Protein AF-A0A2V7VJ24-F1 (afdb_monomer)

Nearest PDB structures (foldseek):
  3ls1-assembly2_B  TM=3.628E-01  e=1.397E+00  Synechocystis sp. PCC 6803

Structure (mmCIF, N/CA/C/O backbone):
data_AF-A0A2V7VJ24-F1
#
_entry.id   AF-A0A2V7VJ24-F1
#
loop_
_atom_site.group_PDB
_atom_site.id
_atom_site.type_symbol
_atom_site.label_atom_id
_atom_site.label_alt_id
_atom_site.label_comp_id
_atom_site.label_asym_id
_atom_site.label_entity_id
_atom_site.label_seq_id
_atom_site.pdbx_PDB_ins_code
_atom_site.Cartn_x
_atom_site.Cartn_y
_atom_site.Cartn_z
_atom_site.occupancy
_atom_site.B_iso_or_equiv
_atom_site.auth_seq_id
_atom_site.auth_comp_id
_atom_site.auth_asym_id
_atom_site.auth_atom_id
_atom_site.pdbx_PDB_model_num
ATOM 1 N N . MET A 1 1 ? -25.699 34.528 53.388 1.00 46.00 1 MET A N 1
ATOM 2 C CA . MET A 1 1 ? -25.156 35.064 52.122 1.00 46.00 1 MET A CA 1
ATOM 3 C C . MET A 1 1 ? -24.154 34.050 51.602 1.00 46.00 1 MET A C 1
ATOM 5 O O . MET A 1 1 ? -22.980 34.143 51.921 1.00 46.00 1 MET A O 1
ATOM 9 N N . GLU A 1 2 ? -24.636 33.038 50.889 1.00 49.72 2 GLU A N 1
ATOM 10 C CA . GLU A 1 2 ? -23.802 32.007 50.267 1.00 49.72 2 GLU A CA 1
ATOM 11 C C . GLU A 1 2 ? -23.935 32.221 48.755 1.00 49.72 2 GLU A C 1
ATOM 13 O O . GLU A 1 2 ? -24.988 31.972 48.172 1.00 49.72 2 GLU A O 1
ATOM 18 N N . GLN A 1 3 ? -22.930 32.857 48.149 1.00 50.91 3 GLN A N 1
ATOM 19 C CA . GLN A 1 3 ? -22.863 33.057 46.702 1.00 50.91 3 GLN A CA 1
ATOM 20 C C . GLN A 1 3 ? -22.312 31.775 46.075 1.00 50.91 3 GLN A C 1
ATOM 22 O O . GLN A 1 3 ? -21.108 31.530 46.108 1.00 50.91 3 GLN A O 1
ATOM 27 N N . ALA A 1 4 ? -23.193 30.958 45.503 1.00 51.34 4 ALA A N 1
ATOM 28 C CA . ALA A 1 4 ? -22.799 29.881 44.608 1.00 51.34 4 ALA A CA 1
ATOM 29 C C . ALA A 1 4 ? -22.421 30.488 43.246 1.00 51.34 4 ALA A C 1
ATOM 31 O O . ALA A 1 4 ? -23.270 31.022 42.531 1.00 51.34 4 ALA A O 1
ATOM 32 N N . ALA A 1 5 ? -21.133 30.442 42.907 1.00 59.50 5 ALA A N 1
ATOM 33 C CA . ALA A 1 5 ? -20.644 30.793 41.580 1.00 59.50 5 ALA A CA 1
ATOM 34 C C . ALA A 1 5 ? -21.135 29.761 40.542 1.00 59.50 5 ALA A C 1
ATOM 36 O O . ALA A 1 5 ? -21.118 28.560 40.827 1.00 59.50 5 ALA A O 1
ATOM 37 N N . PRO A 1 6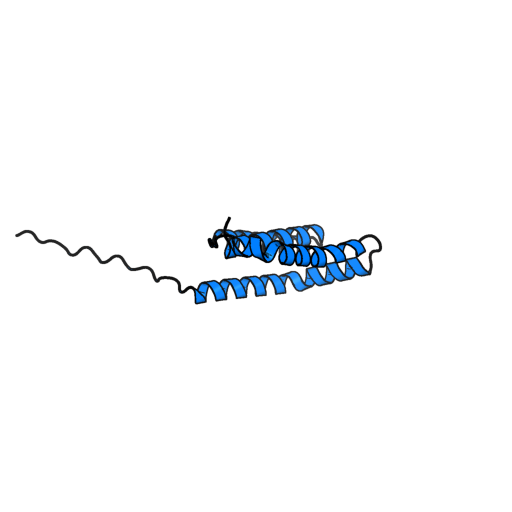 ? -21.551 30.183 39.334 1.00 55.84 6 PRO A N 1
ATOM 38 C CA . PRO A 1 6 ? -21.906 29.251 38.276 1.00 55.84 6 PRO A CA 1
ATOM 39 C C . PRO A 1 6 ? -20.645 28.529 37.789 1.00 55.84 6 PRO A C 1
ATOM 41 O O . PRO A 1 6 ? -19.689 29.152 37.328 1.00 55.84 6 PRO A O 1
ATOM 44 N N . VAL A 1 7 ? -20.656 27.199 37.904 1.00 60.75 7 VAL A N 1
ATOM 45 C CA . VAL A 1 7 ? -19.668 26.301 37.298 1.00 60.75 7 VAL A CA 1
ATOM 46 C C . VAL A 1 7 ? -19.634 26.599 35.803 1.00 60.75 7 VAL A C 1
ATOM 48 O O . VAL A 1 7 ? -20.630 26.408 35.105 1.00 60.75 7 VAL A O 1
ATOM 51 N N . ALA A 1 8 ? -18.496 27.118 35.340 1.00 54.44 8 ALA A N 1
ATOM 52 C CA . ALA A 1 8 ? -18.237 27.402 33.940 1.00 54.44 8 ALA A CA 1
ATOM 53 C C . ALA A 1 8 ? -18.598 26.170 33.105 1.00 54.44 8 ALA A C 1
ATOM 55 O O . ALA A 1 8 ? -18.049 25.084 33.301 1.00 54.44 8 ALA A O 1
ATOM 56 N N . ALA A 1 9 ? -19.575 26.351 32.217 1.00 54.44 9 ALA A N 1
ATOM 57 C CA . ALA A 1 9 ? -19.992 25.356 31.252 1.00 54.44 9 ALA A CA 1
ATOM 58 C C . ALA A 1 9 ? -18.755 24.897 30.479 1.00 54.44 9 ALA A C 1
ATOM 60 O O . ALA A 1 9 ? -18.132 25.687 29.771 1.00 54.44 9 ALA A O 1
ATOM 61 N N . GLY A 1 10 ? -18.383 23.630 30.672 1.00 50.88 10 GLY A N 1
ATOM 62 C CA . GLY A 1 10 ? -17.299 23.005 29.937 1.00 50.88 10 GLY A CA 1
ATOM 63 C C . GLY A 1 10 ? -17.542 23.199 28.449 1.00 50.88 10 GLY A C 1
ATOM 64 O O . GLY A 1 10 ? -18.585 22.802 27.928 1.00 50.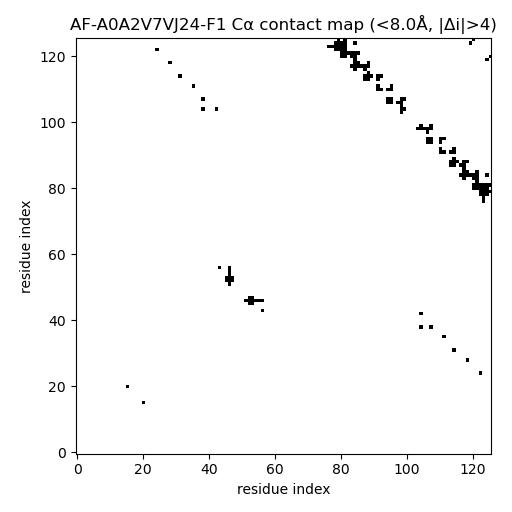88 10 GLY A O 1
ATOM 65 N N . GLU A 1 11 ? -16.590 23.856 27.798 1.00 51.59 11 GLU A N 1
ATOM 66 C CA . GLU A 1 11 ? -16.535 24.051 26.360 1.00 51.59 11 GLU A CA 1
ATOM 67 C C . GLU A 1 11 ? -16.743 22.694 25.683 1.00 51.59 11 GLU A C 1
ATOM 69 O O . GLU A 1 11 ? -15.877 21.815 25.710 1.00 51.59 11 GLU A O 1
ATOM 74 N N . ALA A 1 12 ? -17.946 22.481 25.147 1.00 49.28 12 ALA A N 1
ATOM 75 C CA . ALA A 1 12 ? -18.287 21.272 24.427 1.00 49.28 12 ALA A CA 1
ATOM 76 C C . ALA A 1 12 ? -17.430 21.240 23.159 1.00 49.28 12 ALA A C 1
ATOM 78 O O . ALA A 1 12 ? -17.746 21.882 22.157 1.00 49.28 12 ALA A O 1
ATOM 79 N N . ALA A 1 13 ? -16.303 20.528 23.232 1.00 56.62 13 ALA A N 1
ATOM 80 C CA . ALA A 1 13 ? -15.409 20.321 22.107 1.00 56.62 13 ALA A CA 1
ATOM 81 C C . ALA A 1 13 ? -16.228 19.835 20.896 1.00 56.62 13 ALA A C 1
ATOM 83 O O . ALA A 1 13 ? -17.053 18.927 21.046 1.00 56.62 13 ALA A O 1
ATOM 84 N N . PRO A 1 14 ? -16.037 20.416 19.697 1.00 52.69 14 PRO A N 1
ATOM 85 C CA . PRO A 1 14 ? -16.900 20.146 18.558 1.00 52.69 14 PRO A CA 1
ATOM 86 C C . PRO A 1 14 ? -16.854 18.657 18.213 1.00 52.69 14 PRO A C 1
ATOM 88 O O . PRO A 1 14 ? -15.807 18.111 17.847 1.00 52.69 14 PRO A O 1
ATOM 91 N N . ALA A 1 15 ? -18.006 17.995 18.329 1.00 58.06 15 ALA A N 1
ATOM 92 C CA . ALA A 1 15 ? -18.191 16.620 17.899 1.00 58.06 15 ALA A CA 1
ATOM 93 C C . ALA A 1 15 ? -17.824 16.528 16.410 1.00 58.06 15 ALA A C 1
ATOM 95 O O . ALA A 1 15 ? -18.499 17.091 15.548 1.00 58.06 15 ALA A O 1
ATOM 96 N N . ARG A 1 16 ? -16.702 15.872 16.090 1.00 57.06 16 ARG A N 1
ATOM 97 C CA . ARG A 1 16 ? -16.265 15.696 14.698 1.00 57.06 16 ARG A CA 1
ATOM 98 C C . ARG A 1 16 ? -17.356 14.935 13.945 1.00 57.06 16 ARG A C 1
ATOM 100 O O . ARG A 1 16 ? -17.677 13.808 14.317 1.00 57.06 16 ARG A O 1
ATOM 107 N N . SER A 1 17 ? -17.900 15.527 12.884 1.00 71.19 17 SER A N 1
ATOM 108 C CA . SER A 1 17 ? -18.925 14.865 12.078 1.00 71.19 17 SER A CA 1
ATOM 109 C C . SER A 1 17 ? -18.351 13.623 11.374 1.00 71.19 17 SER A C 1
ATOM 111 O O . SER A 1 17 ? -17.219 13.662 10.872 1.00 71.19 17 SER A O 1
ATOM 113 N N . PRO A 1 18 ? -19.108 12.510 11.305 1.00 70.50 18 PRO A N 1
ATOM 114 C CA . PRO A 1 18 ? -18.637 11.261 10.703 1.00 70.50 18 PRO A CA 1
ATOM 115 C C . PRO A 1 18 ? -18.233 11.431 9.229 1.00 70.50 18 PRO A C 1
ATOM 117 O O . PRO A 1 18 ? -17.252 10.819 8.802 1.00 70.50 18 PRO A O 1
ATOM 120 N N . ALA A 1 19 ? -18.906 12.337 8.507 1.00 79.31 19 ALA A N 1
ATOM 121 C CA . ALA A 1 19 ? -18.642 12.670 7.108 1.00 79.31 19 ALA A CA 1
ATOM 122 C C . ALA A 1 19 ? -17.244 13.271 6.873 1.00 79.31 19 ALA A C 1
ATOM 124 O O . ALA A 1 19 ? -16.571 12.914 5.909 1.00 79.31 19 ALA A O 1
ATOM 125 N N . ARG A 1 20 ? -16.752 14.140 7.772 1.00 80.69 20 ARG A N 1
ATOM 126 C CA . ARG A 1 20 ? -15.404 14.723 7.640 1.00 80.69 20 ARG A CA 1
ATOM 127 C C . ARG A 1 20 ? -14.325 13.657 7.788 1.00 80.69 20 ARG A C 1
ATOM 129 O O . ARG A 1 20 ? -13.328 13.683 7.076 1.00 80.69 20 ARG A O 1
ATOM 136 N N . THR A 1 21 ? -14.498 12.730 8.725 1.00 80.00 21 THR A N 1
ATOM 137 C CA . THR A 1 21 ? -13.523 11.652 8.934 1.00 80.00 21 THR A CA 1
ATOM 138 C C . THR A 1 21 ? -13.522 10.651 7.784 1.00 80.00 21 THR A C 1
ATOM 140 O O . THR A 1 21 ? -12.455 10.187 7.401 1.00 80.00 21 THR A O 1
ATOM 143 N N . GLU A 1 22 ? -14.688 10.342 7.221 1.00 83.56 22 GLU A N 1
ATOM 144 C CA . GLU A 1 22 ? -14.797 9.476 6.046 1.00 83.56 22 GLU A CA 1
ATOM 145 C C . GLU A 1 22 ? -14.148 10.110 4.813 1.00 83.56 22 GLU A C 1
ATOM 147 O O . GLU A 1 22 ? -13.333 9.466 4.160 1.00 83.56 22 GLU A O 1
ATOM 152 N N . LEU A 1 23 ? -14.394 11.402 4.573 1.00 88.00 23 LEU A N 1
ATOM 153 C CA . LEU A 1 23 ? -13.725 12.146 3.508 1.00 88.00 23 LEU A CA 1
ATOM 154 C C . LEU A 1 23 ? -12.199 12.144 3.675 1.00 88.00 23 LEU A C 1
ATOM 156 O O . LEU A 1 23 ? -11.483 11.868 2.721 1.00 88.00 23 LEU A O 1
ATOM 160 N N . LEU A 1 24 ? -11.689 12.412 4.882 1.00 85.94 24 LEU A N 1
ATOM 161 C CA . LEU A 1 24 ? -10.245 12.385 5.149 1.00 85.94 24 LEU A CA 1
ATOM 162 C C . LEU A 1 24 ? -9.637 11.004 4.898 1.00 85.94 24 LEU A C 1
ATOM 164 O O . LEU A 1 24 ? -8.535 10.910 4.365 1.00 85.94 24 LEU A O 1
ATOM 168 N N . TRP A 1 25 ? -10.353 9.943 5.263 1.00 86.31 25 TRP A N 1
ATOM 169 C CA . TRP A 1 25 ? -9.902 8.582 5.013 1.00 86.31 25 TRP A CA 1
ATOM 170 C C . TRP A 1 25 ? -9.893 8.255 3.513 1.00 86.31 25 TRP A C 1
ATOM 172 O O . TRP A 1 25 ? -8.895 7.745 3.013 1.00 86.31 25 TRP A O 1
ATOM 182 N N . LEU A 1 26 ? -10.944 8.624 2.771 1.00 89.94 26 LEU A N 1
ATOM 183 C CA . LEU A 1 26 ? -10.997 8.459 1.313 1.00 89.94 26 LEU A CA 1
ATOM 184 C C . LEU A 1 26 ? -9.877 9.235 0.610 1.00 89.94 26 LEU A C 1
ATOM 186 O O . LEU A 1 26 ? -9.203 8.691 -0.262 1.00 89.94 26 LEU A O 1
ATOM 190 N N . LEU A 1 27 ? -9.638 10.483 1.021 1.00 91.19 27 LEU A N 1
ATOM 191 C CA . LEU A 1 27 ? -8.539 11.298 0.506 1.00 91.19 27 LEU A CA 1
ATOM 192 C C . LEU A 1 27 ? -7.180 10.674 0.822 1.00 91.19 27 LEU A C 1
ATOM 194 O O . LEU A 1 27 ? -6.300 10.684 -0.036 1.00 91.19 27 LEU A O 1
ATOM 198 N N . ALA A 1 28 ? -7.000 10.101 2.012 1.00 88.06 28 ALA A N 1
ATOM 199 C CA . ALA A 1 28 ? -5.773 9.398 2.359 1.00 88.06 28 ALA A CA 1
ATOM 200 C C . ALA A 1 28 ? -5.558 8.151 1.490 1.00 88.06 28 ALA A C 1
ATOM 202 O O . ALA A 1 28 ? -4.472 7.985 0.941 1.00 88.06 28 ALA A O 1
ATOM 203 N N . VAL A 1 29 ? -6.586 7.316 1.305 1.00 91.50 29 VAL A N 1
ATOM 204 C CA . VAL A 1 29 ? -6.525 6.142 0.417 1.00 91.50 29 VAL A CA 1
ATOM 205 C C . VAL A 1 29 ? -6.188 6.562 -1.012 1.00 91.50 29 VAL A C 1
ATOM 207 O O . VAL A 1 29 ? -5.305 5.968 -1.631 1.00 91.50 29 VAL A O 1
ATOM 210 N N . LEU A 1 30 ? -6.836 7.610 -1.524 1.00 93.12 30 LEU A N 1
ATOM 211 C CA . LEU A 1 30 ? -6.567 8.141 -2.859 1.00 93.12 30 LEU A CA 1
ATOM 212 C C . LEU A 1 30 ? -5.125 8.651 -2.978 1.00 93.12 30 LEU A C 1
ATOM 214 O O . LEU A 1 30 ? -4.427 8.308 -3.928 1.00 93.12 30 LEU A O 1
ATOM 218 N N . SER A 1 31 ? -4.662 9.419 -1.992 1.00 91.69 31 SER A N 1
ATOM 219 C CA . SER A 1 31 ? -3.313 9.997 -1.978 1.00 91.69 31 SER A CA 1
ATOM 220 C C . SER A 1 31 ? -2.236 8.916 -1.930 1.00 91.69 31 SER A C 1
ATOM 222 O O . SER A 1 31 ? -1.274 8.974 -2.692 1.00 91.69 31 SER A O 1
ATOM 224 N N . VAL A 1 32 ? -2.420 7.899 -1.079 1.00 91.31 32 VAL A N 1
ATOM 225 C CA . VAL A 1 32 ? -1.549 6.719 -1.027 1.00 91.31 32 VAL A CA 1
ATOM 226 C C . VAL A 1 32 ? -1.574 6.012 -2.377 1.00 91.31 32 VAL A C 1
ATOM 228 O O . VAL A 1 32 ? -0.524 5.817 -2.971 1.00 91.31 32 VAL A O 1
ATOM 231 N N . THR A 1 33 ? -2.748 5.709 -2.927 1.00 92.44 33 THR A N 1
ATOM 232 C CA . THR A 1 33 ? -2.851 5.015 -4.222 1.00 92.44 33 THR A CA 1
ATOM 233 C C . THR A 1 33 ? -2.067 5.745 -5.315 1.00 92.44 33 THR A C 1
ATOM 235 O O . THR A 1 33 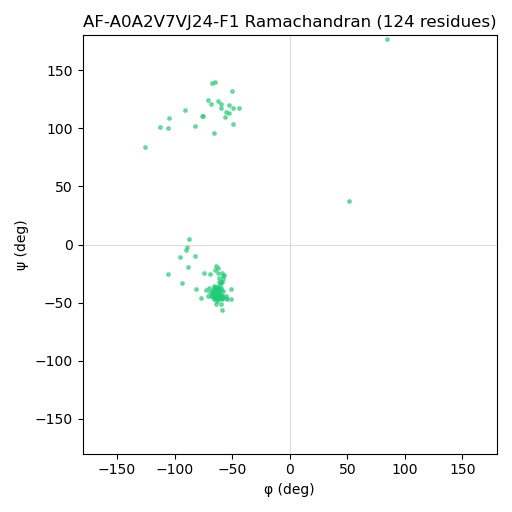? -1.261 5.121 -6.001 1.00 92.44 33 THR A O 1
ATOM 238 N N . ILE A 1 34 ? -2.224 7.070 -5.421 1.00 94.31 34 ILE A N 1
ATOM 239 C CA . ILE A 1 34 ? -1.492 7.905 -6.385 1.00 94.31 34 ILE A CA 1
ATOM 240 C C . ILE A 1 34 ? 0.021 7.859 -6.125 1.00 94.31 34 ILE A C 1
ATOM 242 O O . ILE A 1 34 ? 0.799 7.690 -7.064 1.00 94.31 34 ILE A O 1
ATOM 246 N N . ALA A 1 35 ? 0.455 7.961 -4.866 1.00 92.62 35 ALA A N 1
ATOM 247 C CA . ALA A 1 35 ? 1.874 7.956 -4.508 1.00 92.62 35 ALA A CA 1
ATOM 248 C C . ALA A 1 35 ? 2.600 6.666 -4.932 1.00 92.62 35 ALA A C 1
ATOM 250 O O . ALA A 1 35 ? 3.778 6.722 -5.298 1.00 92.62 35 ALA A O 1
ATOM 251 N N . TYR A 1 36 ? 1.906 5.524 -4.929 1.00 94.19 36 TYR A N 1
ATOM 252 C CA . TYR A 1 36 ? 2.463 4.221 -5.307 1.00 94.19 36 TYR A CA 1
ATOM 253 C C . TYR A 1 36 ? 2.334 3.885 -6.800 1.00 94.19 36 TYR A C 1
ATOM 255 O O . TYR A 1 36 ? 2.914 2.890 -7.225 1.00 94.19 36 TYR A O 1
ATOM 263 N N . VAL A 1 37 ? 1.661 4.702 -7.624 1.00 94.31 37 VAL A N 1
ATOM 264 C CA . VAL A 1 37 ? 1.526 4.439 -9.075 1.00 94.31 37 VAL A CA 1
ATOM 265 C C . VAL A 1 37 ? 2.870 4.161 -9.771 1.00 94.31 37 VAL A C 1
ATOM 267 O O . VAL A 1 37 ? 2.937 3.167 -10.494 1.00 94.31 37 VAL A O 1
AT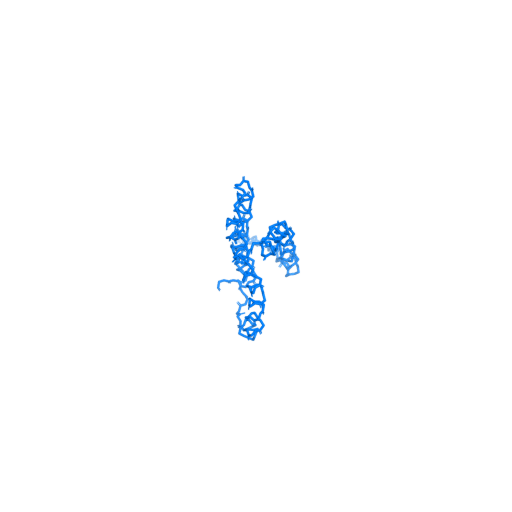OM 270 N N . PRO A 1 38 ? 3.948 4.950 -9.559 1.00 92.06 38 PRO A N 1
ATOM 271 C CA . PRO A 1 38 ? 5.238 4.676 -10.197 1.00 92.06 38 PRO A CA 1
ATOM 272 C C . PRO A 1 38 ? 5.806 3.307 -9.807 1.00 92.06 38 PRO A C 1
ATOM 274 O O . PRO A 1 38 ? 6.176 2.529 -10.677 1.00 92.06 38 PRO A O 1
ATOM 277 N N . PHE A 1 39 ? 5.755 2.973 -8.514 1.00 92.94 39 PHE A N 1
ATOM 278 C CA . PHE A 1 39 ? 6.214 1.680 -8.000 1.00 92.94 39 PHE A CA 1
ATOM 279 C C . PHE A 1 39 ? 5.431 0.516 -8.618 1.00 92.94 39 PHE A C 1
ATOM 281 O O . PHE A 1 39 ? 6.011 -0.475 -9.048 1.00 92.94 39 PHE A O 1
ATOM 288 N N . LEU A 1 40 ? 4.101 0.636 -8.688 1.00 92.44 40 LEU A N 1
ATOM 289 C CA . LEU A 1 40 ? 3.248 -0.398 -9.274 1.00 92.44 40 LEU A CA 1
ATOM 290 C C . LEU A 1 40 ? 3.545 -0.601 -10.762 1.00 92.44 40 LEU A C 1
ATOM 292 O O . LEU A 1 40 ? 3.511 -1.736 -11.235 1.00 92.44 40 LEU A O 1
ATOM 296 N N . LYS A 1 41 ? 3.856 0.475 -11.492 1.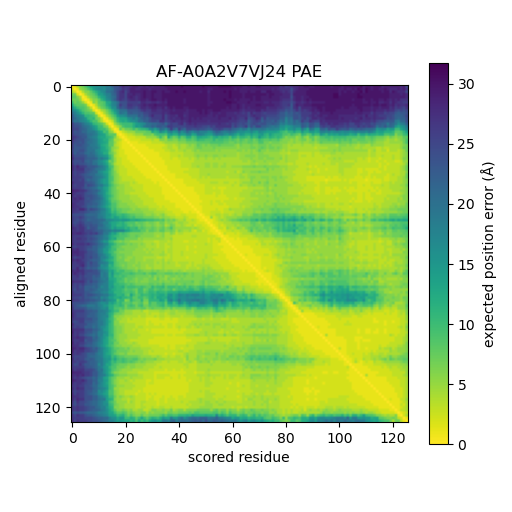00 92.50 41 LYS A N 1
ATOM 297 C CA . LYS A 1 41 ? 4.275 0.384 -12.891 1.00 92.50 41 LYS A CA 1
ATOM 298 C C . LYS A 1 41 ? 5.598 -0.373 -13.015 1.00 92.50 41 LYS A C 1
ATOM 300 O O . LYS A 1 41 ? 5.646 -1.353 -13.753 1.00 92.50 41 LYS A O 1
ATOM 305 N N . ASP A 1 42 ? 6.609 0.016 -12.242 1.00 91.12 42 ASP A N 1
ATOM 306 C CA . ASP A 1 42 ? 7.923 -0.638 -12.251 1.00 91.12 42 ASP A CA 1
ATOM 307 C C . ASP A 1 42 ? 7.820 -2.123 -11.870 1.00 91.12 42 ASP A C 1
ATOM 309 O O . ASP A 1 42 ? 8.481 -2.982 -12.457 1.00 91.12 42 ASP A O 1
ATOM 313 N N . LEU A 1 43 ? 6.939 -2.449 -10.921 1.00 91.19 43 LEU A N 1
ATOM 314 C CA . LEU A 1 43 ? 6.674 -3.817 -10.490 1.00 91.19 43 LEU A CA 1
ATOM 315 C C . LEU A 1 43 ? 6.036 -4.662 -11.605 1.00 91.19 43 LEU A C 1
ATOM 317 O O . LEU A 1 43 ? 6.477 -5.785 -11.853 1.00 91.19 43 LEU A O 1
ATOM 321 N N . VAL A 1 44 ? 5.030 -4.123 -12.302 1.00 91.38 44 VAL A N 1
ATOM 322 C CA . VAL A 1 44 ? 4.375 -4.804 -13.431 1.00 91.38 44 VAL A CA 1
ATOM 323 C C . VAL A 1 44 ? 5.333 -4.974 -14.605 1.00 91.38 44 VAL A C 1
ATOM 325 O O . VAL A 1 44 ? 5.370 -6.050 -15.205 1.00 91.38 44 VAL A O 1
ATOM 328 N N . ASP A 1 45 ? 6.120 -3.948 -14.923 1.00 91.69 45 ASP A N 1
ATOM 329 C CA . ASP A 1 45 ? 7.130 -4.021 -15.978 1.00 91.69 45 ASP A CA 1
ATOM 330 C C . ASP A 1 45 ? 8.170 -5.099 -15.643 1.00 91.69 45 ASP A C 1
ATOM 332 O O . ASP A 1 45 ? 8.511 -5.923 -16.496 1.00 91.69 45 ASP A O 1
ATOM 336 N N . ARG A 1 46 ? 8.582 -5.203 -14.374 1.00 89.94 46 ARG A N 1
ATOM 337 C CA . ARG A 1 46 ? 9.490 -6.260 -13.924 1.00 89.94 46 ARG A CA 1
ATOM 338 C C . ARG A 1 46 ? 8.887 -7.655 -14.056 1.00 89.94 46 ARG A C 1
ATOM 340 O O . ARG A 1 46 ? 9.565 -8.545 -14.554 1.00 89.94 46 ARG A O 1
ATOM 347 N N . TRP A 1 47 ? 7.624 -7.852 -13.682 1.00 90.69 47 TRP A N 1
ATOM 348 C CA . TRP A 1 47 ? 6.942 -9.141 -13.868 1.00 90.69 47 TRP A CA 1
ATOM 349 C C . TRP A 1 47 ? 6.835 -9.566 -15.334 1.00 90.69 47 TRP A C 1
ATOM 351 O O . TRP A 1 47 ? 6.770 -10.760 -15.615 1.00 90.69 47 TRP A O 1
ATOM 361 N N . ARG A 1 48 ? 6.789 -8.608 -16.264 1.00 89.81 48 ARG A N 1
ATOM 362 C CA . ARG A 1 48 ? 6.699 -8.882 -17.704 1.00 89.81 48 ARG A CA 1
ATOM 363 C C . ARG A 1 48 ? 8.047 -9.213 -18.332 1.00 89.81 48 ARG A C 1
ATOM 365 O O . ARG A 1 48 ? 8.096 -10.041 -19.234 1.00 89.81 48 ARG A O 1
ATOM 372 N N . VAL A 1 49 ? 9.106 -8.527 -17.905 1.00 91.12 49 VAL A N 1
ATOM 373 C CA . VAL A 1 49 ? 10.424 -8.598 -18.552 1.00 91.12 49 VAL A CA 1
ATOM 374 C C . VAL A 1 49 ? 11.330 -9.650 -17.909 1.00 91.12 49 VAL A C 1
ATOM 376 O O . VAL A 1 49 ? 12.125 -10.269 -18.611 1.00 91.12 49 VAL A O 1
ATOM 379 N N . ASP A 1 50 ? 11.224 -9.870 -16.596 1.00 89.38 50 ASP A N 1
ATOM 380 C CA . ASP A 1 50 ? 12.070 -10.810 -15.856 1.00 89.38 50 ASP A CA 1
ATOM 381 C C . ASP A 1 50 ? 11.430 -12.216 -15.819 1.00 89.38 50 ASP A C 1
ATOM 383 O O . ASP A 1 50 ? 10.380 -12.394 -15.186 1.00 89.38 50 ASP A O 1
ATOM 387 N N . PRO A 1 51 ? 12.058 -13.241 -16.436 1.00 86.06 51 PRO A N 1
ATOM 388 C CA . PRO A 1 51 ? 11.535 -14.609 -16.468 1.00 86.06 51 PRO A CA 1
ATOM 389 C C . PRO A 1 51 ? 11.295 -15.219 -15.082 1.00 86.06 51 PRO A C 1
ATOM 391 O O . PRO A 1 51 ? 10.449 -16.099 -14.935 1.00 86.06 51 PRO A O 1
ATOM 394 N N . TYR A 1 52 ? 12.018 -14.757 -14.058 1.00 88.25 52 TYR A N 1
ATOM 395 C CA . TYR A 1 52 ? 11.897 -15.265 -12.695 1.00 88.25 52 TYR A CA 1
ATOM 396 C C . TYR A 1 52 ? 10.821 -14.536 -11.885 1.00 88.25 52 TYR A C 1
ATOM 398 O O . TYR A 1 52 ? 10.333 -15.082 -10.897 1.00 88.25 52 TYR A O 1
ATOM 406 N N . ALA A 1 53 ? 10.407 -13.333 -12.292 1.00 84.94 53 ALA A N 1
ATOM 407 C CA . ALA A 1 53 ? 9.493 -12.491 -11.518 1.00 84.94 53 ALA A CA 1
ATOM 408 C C . ALA A 1 53 ? 8.012 -12.636 -11.912 1.00 84.94 53 ALA A C 1
ATOM 410 O O . ALA A 1 53 ? 7.144 -12.153 -11.185 1.00 84.94 53 ALA A O 1
ATOM 411 N N . GLY A 1 54 ? 7.693 -13.313 -13.022 1.00 84.88 54 GLY A N 1
ATOM 412 C CA . GLY A 1 54 ? 6.323 -13.401 -13.554 1.00 84.88 54 GLY A CA 1
ATOM 413 C C . GLY A 1 54 ? 5.281 -13.992 -12.592 1.00 84.88 54 GLY A C 1
ATOM 414 O O . GLY A 1 54 ? 4.109 -13.619 -12.639 1.00 84.88 54 GLY A O 1
ATOM 415 N N . HIS A 1 55 ? 5.700 -14.842 -11.648 1.00 87.31 55 HIS A N 1
ATOM 416 C CA . HIS A 1 55 ? 4.818 -15.400 -10.616 1.00 87.31 55 HIS A CA 1
ATOM 417 C C . HIS A 1 55 ? 4.241 -14.333 -9.664 1.00 87.31 55 HIS A C 1
ATOM 419 O O . HIS A 1 55 ? 3.214 -14.561 -9.024 1.00 87.31 55 HIS A O 1
ATOM 425 N N . GLY A 1 56 ? 4.849 -13.144 -9.594 1.00 85.56 56 GLY A N 1
ATOM 426 C CA . GLY A 1 56 ? 4.339 -12.030 -8.796 1.00 85.56 56 GLY A CA 1
ATOM 427 C C . GLY A 1 56 ? 2.959 -11.537 -9.242 1.00 85.56 56 GLY A C 1
ATOM 428 O O . GLY A 1 56 ? 2.192 -11.049 -8.415 1.00 85.56 56 GLY A O 1
ATOM 429 N N . MET A 1 57 ? 2.578 -11.753 -10.508 1.00 88.75 57 MET A N 1
ATOM 430 C CA . MET A 1 57 ? 1.266 -11.356 -11.035 1.00 88.75 57 MET A CA 1
ATOM 431 C C . MET A 1 57 ? 0.095 -12.110 -10.375 1.00 88.75 57 MET A C 1
ATOM 433 O O . MET A 1 57 ? -1.029 -11.606 -10.353 1.00 88.75 57 MET A O 1
ATOM 437 N N . PHE A 1 58 ? 0.349 -13.280 -9.776 1.00 91.00 58 PHE A N 1
ATOM 438 C CA . PHE A 1 58 ? -0.667 -14.035 -9.035 1.00 91.00 58 PHE A CA 1
ATOM 439 C C . PHE A 1 58 ? -0.999 -13.417 -7.677 1.00 91.00 58 PHE A C 1
ATOM 441 O O . PHE A 1 58 ? -2.103 -13.620 -7.178 1.00 91.00 58 PHE A O 1
ATOM 448 N N . VAL A 1 59 ? -0.084 -12.644 -7.088 1.00 90.38 59 VAL A N 1
ATOM 449 C CA . VAL A 1 59 ? -0.264 -12.047 -5.759 1.00 90.38 59 VAL A CA 1
ATOM 450 C C . VAL A 1 59 ? -1.498 -11.138 -5.696 1.00 90.38 59 VAL A C 1
ATOM 452 O O . VAL A 1 59 ? -2.371 -11.427 -4.880 1.00 90.38 59 VAL A O 1
ATOM 455 N N . PRO A 1 60 ? -1.660 -10.096 -6.542 1.00 89.31 60 PRO A N 1
ATOM 456 C CA . PRO A 1 60 ? -2.836 -9.224 -6.466 1.00 89.31 60 PRO A CA 1
ATOM 457 C C . PRO A 1 60 ? -4.146 -9.976 -6.730 1.00 89.31 60 PRO A C 1
ATOM 459 O O . PRO A 1 60 ? -5.151 -9.707 -6.070 1.00 89.31 60 PRO A O 1
ATOM 462 N N . LEU A 1 61 ? -4.134 -10.949 -7.648 1.00 92.19 61 LEU A N 1
ATOM 463 C CA . LEU A 1 61 ? -5.307 -11.767 -7.948 1.00 92.19 61 LEU A CA 1
ATOM 464 C C . LEU A 1 61 ? -5.703 -12.633 -6.745 1.00 92.19 61 LEU A C 1
ATOM 466 O O . LEU A 1 61 ? -6.870 -12.661 -6.355 1.00 92.19 61 LEU A O 1
ATOM 470 N N . TYR A 1 62 ? -4.728 -13.298 -6.127 1.00 93.62 62 TYR A N 1
ATOM 471 C CA . TYR A 1 62 ? -4.958 -14.165 -4.979 1.00 93.62 62 TYR A CA 1
ATOM 472 C C . TYR A 1 62 ? -5.356 -13.371 -3.733 1.00 93.62 62 TYR A C 1
ATOM 474 O O . TYR A 1 62 ? -6.296 -13.749 -3.039 1.00 93.62 62 TYR A O 1
ATOM 482 N N . SER A 1 63 ? -4.726 -12.220 -3.481 1.00 92.00 63 SER A N 1
ATOM 483 C CA . SER A 1 63 ? -5.150 -11.305 -2.418 1.00 92.00 63 SER A CA 1
ATOM 484 C C . SER A 1 63 ? -6.597 -10.845 -2.616 1.00 92.00 63 SER A C 1
ATOM 486 O O . SER A 1 63 ? -7.376 -10.876 -1.667 1.00 92.00 63 SER A O 1
ATOM 488 N N . GLY A 1 64 ? -6.991 -10.483 -3.843 1.00 92.75 64 GLY A N 1
ATOM 489 C CA . GLY A 1 64 ? -8.377 -10.129 -4.165 1.00 92.75 64 GLY A CA 1
ATOM 490 C C . GLY A 1 64 ? -9.357 -11.281 -3.926 1.00 92.75 64 GLY A C 1
ATOM 491 O O . GLY A 1 64 ? -10.419 -11.076 -3.337 1.00 92.75 64 GLY A O 1
ATOM 492 N N . PHE A 1 65 ? -8.978 -12.502 -4.313 1.00 95.50 65 PHE A N 1
ATOM 493 C CA . PHE A 1 65 ? -9.760 -13.706 -4.035 1.00 95.50 65 PHE A CA 1
ATOM 494 C C . PHE A 1 65 ? -9.937 -13.948 -2.531 1.00 95.50 65 PHE A C 1
ATOM 496 O O . PHE A 1 65 ? -11.059 -14.189 -2.096 1.00 95.50 65 PHE A O 1
ATOM 503 N N . LEU A 1 66 ? -8.874 -13.827 -1.727 1.00 93.38 66 LEU A N 1
ATOM 504 C CA . LEU A 1 66 ? -8.956 -13.975 -0.270 1.00 93.38 66 LEU A CA 1
ATOM 505 C C . LEU A 1 66 ? -9.884 -12.927 0.353 1.00 93.38 66 LEU A C 1
ATOM 507 O O . LEU A 1 66 ? -10.741 -13.278 1.161 1.00 93.38 66 LEU A O 1
ATOM 511 N N . LEU A 1 67 ? -9.775 -11.660 -0.065 1.00 91.88 67 LEU A N 1
ATOM 512 C CA . LEU A 1 67 ? -10.680 -10.598 0.389 1.00 91.88 67 LEU A CA 1
ATOM 513 C C . LEU A 1 67 ? -12.145 -10.920 0.065 1.00 91.88 67 LEU A C 1
ATOM 515 O O . LEU A 1 67 ? -13.035 -10.662 0.875 1.00 91.88 67 LEU A O 1
ATOM 519 N N . TRP A 1 68 ? -12.400 -11.479 -1.119 1.00 93.38 68 TRP A N 1
ATOM 520 C CA . TRP A 1 68 ? -13.741 -11.874 -1.532 1.00 93.38 68 TRP A CA 1
ATOM 521 C C . TRP A 1 68 ? -14.257 -13.094 -0.759 1.00 93.38 68 TRP A C 1
ATOM 523 O O . TRP A 1 68 ? -15.397 -13.075 -0.291 1.00 93.38 68 TRP A O 1
ATOM 533 N N . ALA A 1 69 ? -13.427 -14.121 -0.582 1.00 94.69 69 ALA A N 1
ATOM 534 C CA . ALA A 1 69 ? -13.774 -15.338 0.146 1.00 94.69 69 ALA A CA 1
ATOM 535 C C . ALA A 1 69 ? -14.094 -15.043 1.622 1.00 94.69 69 ALA A C 1
ATOM 537 O O . ALA A 1 69 ? -15.088 -15.533 2.156 1.00 94.69 69 ALA A O 1
ATOM 538 N N . ASP A 1 70 ? -13.316 -14.162 2.257 1.00 92.38 70 ASP A N 1
ATOM 539 C CA . ASP A 1 70 ? -13.482 -13.781 3.662 1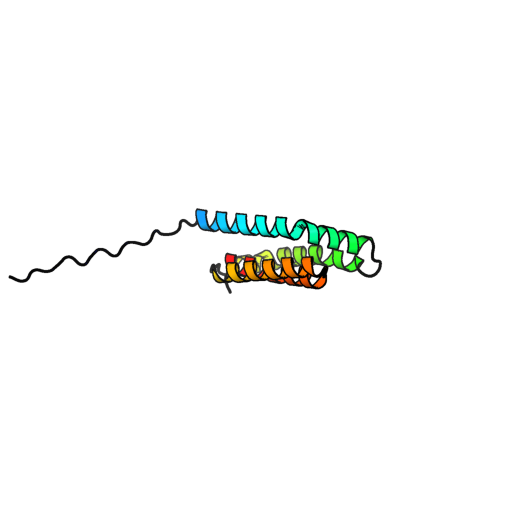.00 92.38 70 ASP A CA 1
ATOM 540 C C . ASP A 1 70 ? -14.465 -12.617 3.888 1.00 92.38 70 ASP A C 1
ATOM 542 O O . ASP A 1 70 ? -14.647 -12.182 5.026 1.00 92.38 70 ASP A O 1
ATOM 546 N N . ARG A 1 71 ? -15.152 -12.105 2.856 1.00 89.50 71 ARG A N 1
ATOM 547 C CA . ARG A 1 71 ? -15.987 -10.886 2.946 1.00 89.50 71 ARG A CA 1
ATOM 548 C C . ARG A 1 71 ? -16.992 -10.885 4.104 1.00 89.50 71 ARG A C 1
ATOM 550 O O . ARG A 1 71 ? -17.209 -9.851 4.729 1.00 89.50 71 ARG A O 1
ATOM 557 N N . HIS A 1 72 ? -17.600 -12.035 4.403 1.00 90.12 72 HIS A N 1
ATOM 558 C CA . HIS A 1 72 ? -18.585 -12.165 5.481 1.00 90.12 72 HIS A CA 1
ATOM 559 C C . HIS A 1 72 ? -17.920 -12.101 6.858 1.00 90.12 72 HIS A C 1
ATOM 561 O O . HIS A 1 72 ? -18.427 -11.442 7.761 1.00 90.12 72 HIS A O 1
ATOM 567 N N . ARG A 1 73 ? -16.746 -12.725 6.995 1.00 89.12 73 ARG A N 1
ATOM 568 C CA . ARG A 1 73 ? -15.928 -12.669 8.207 1.00 89.12 73 ARG A CA 1
ATOM 569 C C . ARG A 1 73 ? -15.378 -11.260 8.432 1.00 89.12 73 ARG A C 1
ATOM 571 O O . ARG A 1 73 ? -15.435 -10.766 9.550 1.00 89.12 73 ARG A O 1
ATOM 578 N N . LEU A 1 74 ? -14.930 -10.588 7.371 1.00 84.81 74 LEU A N 1
ATOM 579 C CA . LEU A 1 74 ? -14.454 -9.201 7.411 1.00 84.81 74 LEU A CA 1
ATOM 580 C C . LEU A 1 74 ? -15.573 -8.206 7.753 1.00 84.81 74 LEU A C 1
ATOM 582 O O . LEU A 1 74 ? -15.326 -7.237 8.466 1.00 84.81 74 LEU A O 1
ATOM 586 N N . ALA A 1 75 ? -16.802 -8.444 7.285 1.00 84.75 75 ALA A N 1
ATOM 587 C CA . ALA A 1 75 ? -17.960 -7.611 7.613 1.00 84.75 75 ALA A CA 1
ATOM 588 C C . ALA A 1 75 ? -18.400 -7.734 9.082 1.00 84.75 75 ALA A C 1
ATOM 590 O O . ALA A 1 75 ? -19.004 -6.804 9.613 1.00 84.75 75 ALA A O 1
ATOM 591 N N . ALA A 1 76 ? -18.094 -8.857 9.737 1.00 86.50 76 ALA A N 1
ATOM 592 C CA . ALA A 1 76 ? -18.414 -9.094 11.143 1.00 86.50 76 ALA A CA 1
ATOM 593 C C . ALA A 1 76 ? -17.404 -8.461 12.122 1.00 86.50 76 ALA A C 1
ATOM 595 O O . ALA A 1 76 ? -17.659 -8.443 13.326 1.00 86.50 76 ALA A O 1
ATOM 596 N N . VAL A 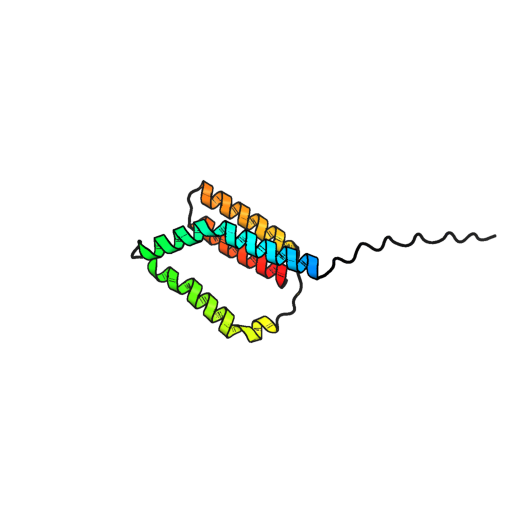1 77 ? -16.267 -7.944 11.637 1.00 83.25 77 VAL A N 1
ATOM 597 C CA . VAL A 1 77 ? -15.254 -7.300 12.486 1.00 83.25 77 VAL A CA 1
ATOM 598 C C . VAL A 1 77 ? -15.784 -5.953 13.001 1.00 83.25 77 VAL A C 1
ATOM 600 O O . VAL A 1 77 ? -16.162 -5.096 12.195 1.00 83.25 77 VAL A O 1
ATOM 603 N N . PRO A 1 78 ? -15.809 -5.719 14.329 1.00 78.81 78 PRO A N 1
ATOM 604 C CA . PRO A 1 78 ? -16.215 -4.435 14.887 1.00 78.81 78 PRO A CA 1
ATOM 605 C C . PRO A 1 78 ? -15.279 -3.312 14.436 1.00 78.81 78 PRO A C 1
ATOM 607 O O . PRO A 1 78 ? -14.076 -3.348 14.678 1.00 78.81 78 PRO A O 1
ATOM 610 N N . ARG A 1 79 ? -15.835 -2.268 13.818 1.00 75.25 79 ARG A N 1
ATOM 611 C CA . ARG A 1 79 ? -15.064 -1.098 13.382 1.00 75.25 79 ARG A CA 1
ATOM 612 C C . ARG A 1 79 ? -14.716 -0.196 14.564 1.00 75.25 79 ARG A C 1
ATOM 614 O O . ARG A 1 79 ? -15.581 0.510 15.081 1.00 75.25 79 ARG A O 1
ATOM 621 N N . ARG A 1 80 ? -13.438 -0.133 14.934 1.00 75.31 80 ARG A N 1
ATOM 622 C CA . ARG A 1 80 ? -12.908 0.766 15.966 1.00 75.31 80 ARG A CA 1
ATOM 623 C C . ARG A 1 80 ? -11.750 1.608 15.438 1.00 75.31 80 ARG A C 1
ATOM 625 O O . ARG A 1 80 ? -10.594 1.302 15.674 1.00 75.31 80 ARG A O 1
ATOM 632 N N . ARG A 1 81 ? -12.050 2.725 14.772 1.00 70.69 81 ARG A N 1
ATOM 633 C CA . ARG A 1 81 ? -11.036 3.640 14.205 1.00 70.69 81 ARG A CA 1
ATOM 634 C C . ARG A 1 81 ? -9.872 3.901 15.174 1.00 70.69 81 ARG A C 1
ATOM 636 O O . ARG A 1 81 ? -10.074 4.497 16.233 1.00 70.69 81 ARG A O 1
ATOM 643 N N . ALA A 1 82 ? -8.656 3.515 14.787 1.00 81.00 82 ALA A N 1
ATOM 644 C CA . ALA A 1 82 ? -7.444 3.800 15.545 1.00 81.00 82 ALA A CA 1
ATOM 645 C C . ALA A 1 82 ? -6.657 4.928 14.854 1.00 81.00 82 ALA A C 1
ATOM 647 O O . ALA A 1 82 ? -6.067 4.703 13.797 1.00 81.00 82 ALA A O 1
ATOM 648 N N . PRO A 1 83 ? -6.600 6.150 15.423 1.00 77.81 83 PRO A N 1
ATOM 649 C CA . PRO A 1 83 ? -5.897 7.272 14.794 1.00 77.81 83 PRO A CA 1
ATOM 650 C C . PRO A 1 83 ? -4.391 7.014 14.619 1.00 77.81 83 PRO A C 1
ATOM 652 O O . PRO A 1 83 ? -3.771 7.623 13.751 1.00 77.81 83 PRO A O 1
ATOM 655 N N . GLY A 1 84 ? -3.816 6.070 15.378 1.00 84.69 84 GLY A N 1
ATOM 656 C CA . GLY A 1 84 ? -2.437 5.608 15.195 1.00 84.69 84 GLY A CA 1
ATOM 657 C C . GLY A 1 84 ? -2.156 5.024 13.805 1.00 84.69 84 GLY A C 1
ATOM 658 O O . GLY A 1 84 ? -1.025 5.113 13.339 1.00 84.69 84 GLY A O 1
ATOM 659 N N . GLY A 1 85 ? -3.174 4.526 13.091 1.00 85.12 85 GLY A N 1
ATOM 660 C CA . GLY A 1 85 ? -3.020 4.059 11.710 1.00 85.12 85 GLY A CA 1
ATOM 661 C C . GLY A 1 85 ? -2.520 5.149 10.756 1.00 85.12 85 GLY A C 1
ATOM 662 O O . GLY A 1 85 ? -1.722 4.860 9.869 1.00 85.12 85 GLY A O 1
ATOM 663 N N . ALA A 1 86 ? -2.877 6.418 10.987 1.00 86.94 86 ALA A N 1
ATOM 664 C CA . ALA A 1 86 ? -2.364 7.532 10.186 1.00 86.94 86 ALA A CA 1
ATOM 665 C C . ALA A 1 86 ? -0.846 7.721 10.358 1.00 86.94 86 ALA A C 1
ATOM 667 O O . ALA A 1 86 ? -0.146 7.986 9.384 1.00 86.94 86 ALA A O 1
ATOM 668 N N . LEU A 1 87 ? -0.319 7.528 11.574 1.00 91.75 87 LEU A N 1
ATOM 669 C CA . LEU A 1 87 ? 1.122 7.598 11.834 1.00 91.75 87 LEU A CA 1
ATOM 670 C C . LEU A 1 87 ? 1.869 6.456 11.134 1.00 91.75 87 LEU A C 1
ATOM 672 O O . LEU A 1 87 ? 2.938 6.677 10.573 1.00 91.75 87 LEU A O 1
ATOM 676 N N . VAL A 1 88 ? 1.277 5.258 11.110 1.00 92.38 88 VAL A N 1
ATOM 677 C CA . VAL A 1 88 ? 1.823 4.108 10.372 1.00 92.38 88 VAL A CA 1
ATOM 678 C C . VAL A 1 88 ? 1.877 4.399 8.870 1.00 92.38 88 VAL A C 1
ATOM 680 O O . VAL A 1 88 ? 2.901 4.146 8.242 1.00 92.38 88 VAL A O 1
ATOM 683 N N . VAL A 1 89 ? 0.823 4.994 8.297 1.00 92.44 89 VAL A N 1
ATOM 684 C CA . VAL A 1 89 ? 0.810 5.408 6.881 1.00 92.44 89 VAL A CA 1
ATOM 685 C C . VAL A 1 89 ? 1.887 6.457 6.600 1.00 92.44 89 VAL A C 1
ATOM 687 O O . VAL A 1 89 ? 2.599 6.340 5.606 1.00 92.44 89 VAL A O 1
ATOM 690 N N . LEU A 1 90 ? 2.056 7.454 7.473 1.00 93.25 90 LEU A N 1
ATOM 691 C CA . LEU A 1 90 ? 3.120 8.454 7.326 1.00 93.25 90 LEU A CA 1
ATOM 692 C C . LEU A 1 90 ? 4.513 7.816 7.374 1.00 93.25 90 LEU A C 1
ATOM 694 O O . LEU A 1 90 ? 5.355 8.126 6.533 1.00 93.25 90 LEU A O 1
ATOM 698 N N . GLY A 1 91 ? 4.740 6.888 8.308 1.00 94.44 91 GLY A N 1
ATOM 699 C CA . GLY A 1 91 ? 5.975 6.108 8.372 1.00 94.44 91 GLY A CA 1
ATOM 700 C C . GLY A 1 91 ? 6.216 5.317 7.086 1.00 94.44 91 GLY A C 1
ATOM 701 O O . GLY A 1 91 ? 7.309 5.375 6.527 1.00 94.44 91 GLY A O 1
ATOM 702 N N . ALA A 1 92 ? 5.181 4.657 6.559 1.00 94.38 92 ALA A N 1
ATOM 703 C CA . ALA A 1 92 ? 5.257 3.939 5.293 1.00 94.38 92 ALA A CA 1
ATOM 704 C C . ALA A 1 92 ? 5.650 4.863 4.136 1.00 94.38 92 ALA A C 1
ATOM 706 O O . ALA A 1 92 ? 6.566 4.531 3.393 1.00 94.38 92 ALA A O 1
ATOM 707 N N . LEU A 1 93 ? 5.040 6.046 4.014 1.00 94.25 93 LEU A N 1
ATOM 708 C CA . LEU A 1 93 ? 5.412 7.033 2.991 1.00 94.25 93 LEU A CA 1
ATOM 709 C C . LEU A 1 93 ? 6.870 7.503 3.130 1.00 94.25 93 LEU A C 1
ATOM 711 O O . LEU A 1 93 ? 7.541 7.707 2.120 1.00 94.25 93 LEU A O 1
ATOM 715 N N . GLY A 1 94 ? 7.387 7.612 4.357 1.00 93.75 94 GLY A N 1
ATOM 716 C CA . GLY A 1 94 ? 8.812 7.849 4.602 1.00 93.75 94 GLY A CA 1
ATOM 717 C C . GLY A 1 94 ? 9.694 6.716 4.065 1.00 93.75 94 GLY A C 1
ATOM 718 O O . GLY A 1 94 ? 10.685 6.973 3.383 1.00 93.75 94 GLY A O 1
ATOM 719 N N . VAL A 1 95 ? 9.299 5.459 4.297 1.00 94.44 95 VAL A N 1
ATOM 720 C CA . VAL A 1 95 ? 9.988 4.284 3.732 1.00 94.44 95 VAL A CA 1
ATOM 721 C C . VAL A 1 95 ? 9.876 4.249 2.205 1.00 94.44 95 VAL A C 1
ATOM 723 O O . VAL A 1 95 ? 10.852 3.895 1.554 1.00 94.44 95 VAL A O 1
ATOM 726 N N . LEU A 1 96 ? 8.746 4.664 1.617 1.00 94.62 96 LEU A N 1
ATOM 727 C CA . LEU A 1 96 ? 8.581 4.761 0.160 1.00 94.62 96 LEU A CA 1
ATOM 728 C C . LEU A 1 96 ? 9.581 5.760 -0.423 1.00 94.62 96 LEU A C 1
ATOM 730 O O . LEU A 1 96 ? 10.263 5.462 -1.399 1.00 94.62 96 LEU A O 1
ATOM 734 N N . ALA A 1 97 ? 9.687 6.939 0.196 1.00 93.56 97 ALA A N 1
ATOM 735 C CA . ALA A 1 97 ? 10.634 7.966 -0.216 1.00 93.56 97 ALA A CA 1
ATOM 736 C C . ALA A 1 97 ? 12.084 7.473 -0.101 1.00 93.56 97 ALA A C 1
ATOM 738 O O . ALA A 1 97 ? 12.865 7.654 -1.031 1.00 93.56 97 ALA A O 1
ATOM 739 N N . ALA A 1 98 ? 12.431 6.792 0.996 1.00 94.81 98 ALA A N 1
ATOM 740 C CA . ALA A 1 98 ? 13.746 6.178 1.157 1.00 94.81 98 ALA A CA 1
ATOM 741 C C . ALA A 1 98 ? 14.005 5.095 0.096 1.00 94.81 98 ALA A C 1
ATOM 743 O O . ALA A 1 98 ? 15.059 5.098 -0.531 1.00 94.81 98 ALA A O 1
ATOM 744 N N . GLY A 1 99 ? 13.032 4.213 -0.154 1.00 92.31 99 GLY A N 1
ATOM 745 C CA . GLY A 1 99 ? 13.104 3.176 -1.183 1.00 92.31 99 GLY A CA 1
ATOM 746 C C . GLY A 1 99 ? 13.408 3.756 -2.559 1.00 92.31 99 GLY A C 1
ATOM 747 O O . GLY A 1 99 ? 14.356 3.307 -3.201 1.00 92.31 99 GLY A O 1
ATOM 748 N N . ARG A 1 100 ? 12.711 4.833 -2.940 1.00 92.81 100 ARG A N 1
ATOM 749 C CA . ARG A 1 100 ? 12.968 5.547 -4.197 1.00 92.81 100 ARG A CA 1
ATOM 750 C C . ARG A 1 100 ? 14.349 6.181 -4.253 1.00 92.81 100 ARG A C 1
ATOM 752 O O . ARG A 1 100 ? 15.050 6.011 -5.245 1.00 92.81 100 ARG A O 1
ATOM 759 N N . SER A 1 101 ? 14.769 6.872 -3.195 1.00 93.31 101 SER A N 1
ATOM 760 C CA . SER A 1 101 ? 16.104 7.483 -3.139 1.00 93.31 101 SER A CA 1
ATOM 761 C C . SER A 1 101 ? 17.227 6.446 -3.230 1.00 93.31 101 SER A C 1
ATOM 763 O O . SER A 1 101 ? 18.278 6.731 -3.794 1.00 93.31 101 SER A O 1
ATOM 765 N N . LEU A 1 102 ? 17.004 5.237 -2.707 1.00 94.38 102 LEU A N 1
ATOM 766 C CA . LEU A 1 102 ? 17.944 4.117 -2.785 1.00 94.38 102 LEU A CA 1
ATOM 767 C C . LEU A 1 102 ? 17.754 3.248 -4.043 1.00 94.38 102 LEU A C 1
ATOM 769 O O . LEU A 1 102 ? 18.506 2.293 -4.225 1.00 94.38 102 LEU A O 1
ATOM 773 N N . SER A 1 103 ? 16.763 3.540 -4.896 1.00 91.69 103 SER A N 1
ATOM 774 C CA . SER A 1 103 ? 16.367 2.695 -6.038 1.00 91.69 103 SER A CA 1
ATOM 775 C C . SER A 1 103 ? 16.112 1.228 -5.647 1.00 91.69 103 SER A C 1
ATOM 777 O O . SER A 1 103 ? 16.463 0.294 -6.370 1.00 91.69 103 SER A O 1
ATOM 779 N N . SER A 1 104 ? 15.524 1.011 -4.466 1.00 91.88 104 SER A N 1
ATOM 780 C CA . SER A 1 104 ? 15.304 -0.312 -3.882 1.00 91.88 104 SER A CA 1
ATOM 781 C C . SER A 1 104 ? 13.838 -0.726 -3.960 1.00 91.88 104 SER A C 1
ATOM 783 O O . SER A 1 104 ? 13.023 -0.390 -3.098 1.00 91.88 104 SER A O 1
ATOM 785 N N . ILE A 1 105 ? 13.526 -1.566 -4.951 1.00 86.75 105 ILE A N 1
ATOM 786 C CA . ILE A 1 105 ? 12.182 -2.133 -5.151 1.00 86.75 105 ILE A CA 1
ATOM 787 C C . ILE A 1 105 ? 11.681 -2.928 -3.932 1.00 86.75 105 ILE A C 1
ATOM 789 O O . ILE A 1 105 ? 10.484 -2.973 -3.662 1.00 86.75 105 ILE A O 1
ATOM 793 N N . MET A 1 106 ? 12.593 -3.531 -3.159 1.00 89.25 106 MET A N 1
ATOM 794 C CA . MET A 1 106 ? 12.249 -4.263 -1.938 1.00 89.25 106 MET A CA 1
ATOM 795 C C . MET A 1 106 ? 11.744 -3.316 -0.844 1.00 89.25 106 MET A C 1
ATOM 797 O O . 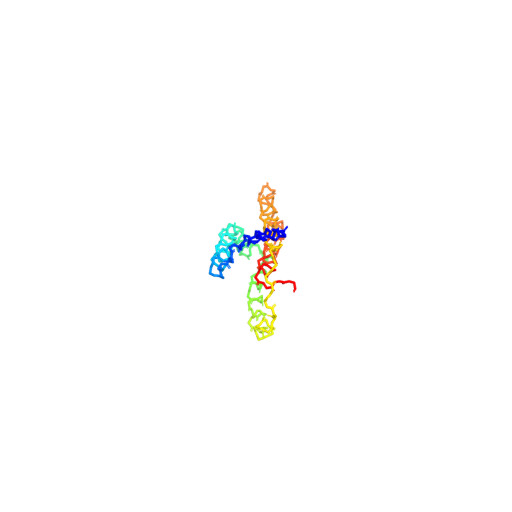MET A 1 106 ? 10.743 -3.616 -0.195 1.00 89.25 106 MET A O 1
ATOM 801 N N . LEU A 1 107 ? 12.408 -2.172 -0.644 1.00 92.06 107 LEU A N 1
ATOM 802 C CA . LEU A 1 107 ? 11.973 -1.171 0.335 1.00 92.06 107 LEU A CA 1
ATOM 803 C C . LEU A 1 107 ? 10.627 -0.563 -0.059 1.00 92.06 107 LEU A C 1
ATOM 805 O O . LEU A 1 107 ? 9.757 -0.405 0.796 1.00 92.06 107 LEU A O 1
ATOM 809 N N . GLU A 1 108 ? 10.436 -0.272 -1.345 1.00 92.75 108 GLU A N 1
ATOM 810 C CA . GLU A 1 108 ? 9.156 0.218 -1.861 1.00 92.75 108 GLU A CA 1
ATOM 811 C C . GLU A 1 108 ? 8.033 -0.822 -1.682 1.00 92.75 108 GLU A C 1
ATOM 813 O O . GLU A 1 108 ? 6.925 -0.478 -1.268 1.00 92.75 108 GLU A O 1
ATOM 818 N N . GLY A 1 109 ? 8.335 -2.111 -1.877 1.00 91.19 109 GLY A N 1
ATOM 819 C CA . GLY A 1 109 ? 7.406 -3.210 -1.606 1.00 91.19 109 GLY A CA 1
ATOM 820 C C . GLY A 1 109 ? 7.037 -3.348 -0.125 1.00 91.19 109 GLY A C 1
ATOM 821 O O . GLY A 1 109 ? 5.856 -3.457 0.205 1.00 91.19 109 GLY A O 1
ATOM 822 N N . ILE A 1 110 ? 8.017 -3.290 0.784 1.00 93.69 110 ILE A N 1
ATOM 823 C CA . ILE A 1 110 ? 7.768 -3.305 2.238 1.00 93.69 110 ILE A CA 1
ATOM 824 C C . ILE A 1 110 ? 6.901 -2.111 2.635 1.00 93.69 110 ILE A C 1
ATOM 826 O O . ILE A 1 110 ? 5.930 -2.259 3.378 1.00 93.69 110 ILE A O 1
ATOM 830 N N . SER A 1 111 ? 7.231 -0.935 2.108 1.00 95.31 111 SER A N 1
ATOM 831 C CA . SER A 1 111 ? 6.485 0.293 2.337 1.00 95.31 111 SER A CA 1
ATOM 832 C C . SER A 1 111 ? 5.007 0.141 1.956 1.00 95.31 111 SER A C 1
ATOM 834 O O . SER A 1 111 ? 4.141 0.474 2.769 1.00 95.31 111 SER A O 1
ATOM 836 N N . LEU A 1 112 ? 4.702 -0.470 0.802 1.00 93.06 112 LEU A N 1
ATOM 837 C CA . LEU A 1 112 ? 3.323 -0.721 0.372 1.00 93.06 112 LEU A CA 1
ATOM 838 C C . LEU A 1 112 ? 2.553 -1.580 1.385 1.00 93.06 112 LEU A C 1
ATOM 840 O O . LEU A 1 112 ? 1.428 -1.239 1.753 1.00 93.06 112 LEU A O 1
ATOM 844 N N . VAL A 1 113 ? 3.158 -2.668 1.871 1.00 93.75 113 VAL A N 1
ATOM 845 C CA . VAL A 1 113 ? 2.526 -3.561 2.858 1.00 93.75 113 VAL A CA 1
ATOM 846 C C . VAL A 1 113 ? 2.233 -2.811 4.161 1.00 93.75 113 VAL A C 1
ATOM 848 O O . VAL A 1 113 ? 1.126 -2.908 4.696 1.00 93.75 113 VAL A O 1
ATOM 851 N N . VAL A 1 114 ? 3.187 -2.010 4.646 1.00 93.94 114 VAL A N 1
ATOM 852 C CA . VAL A 1 114 ? 3.016 -1.195 5.860 1.00 93.94 114 VAL A CA 1
ATOM 853 C C . VAL A 1 114 ? 1.941 -0.119 5.659 1.00 93.94 114 VAL A C 1
ATOM 855 O O . VAL A 1 114 ? 1.131 0.109 6.558 1.00 93.94 114 VAL A O 1
ATOM 858 N N . ALA A 1 115 ? 1.868 0.508 4.481 1.00 93.81 115 ALA A N 1
ATOM 859 C CA . ALA A 1 115 ? 0.841 1.500 4.167 1.00 93.81 115 ALA A CA 1
ATOM 860 C C . ALA A 1 115 ? -0.566 0.889 4.169 1.00 93.81 115 ALA A C 1
ATOM 862 O O . ALA A 1 115 ? -1.477 1.460 4.771 1.00 93.81 115 ALA A O 1
ATOM 863 N N . VAL A 1 116 ? -0.745 -0.286 3.554 1.00 91.44 116 VAL A N 1
ATOM 864 C CA . VAL A 1 116 ? -2.028 -1.007 3.565 1.00 91.44 116 VAL A CA 1
ATOM 865 C C . VAL A 1 116 ? -2.421 -1.374 4.996 1.00 91.44 116 VAL A C 1
ATOM 867 O O . VAL A 1 116 ? -3.550 -1.100 5.401 1.00 91.44 116 VAL A O 1
ATOM 870 N N . ALA A 1 117 ? -1.492 -1.907 5.795 1.00 90.62 117 ALA A N 1
ATOM 871 C CA . ALA A 1 117 ? -1.748 -2.215 7.202 1.00 90.62 117 ALA A CA 1
ATOM 872 C C . ALA A 1 117 ? -2.163 -0.965 8.003 1.00 90.62 117 ALA A C 1
ATOM 874 O O . ALA A 1 117 ? -3.134 -1.008 8.758 1.00 90.62 117 ALA A O 1
ATOM 875 N N . GLY A 1 118 ? -1.488 0.170 7.792 1.00 89.31 118 GLY A N 1
ATOM 876 C CA . GLY A 1 118 ? -1.836 1.447 8.418 1.00 89.31 118 GLY A CA 1
ATOM 877 C C . GLY A 1 118 ? -3.223 1.963 8.017 1.00 89.31 118 GLY A C 1
ATOM 878 O O . GLY A 1 118 ? -3.980 2.416 8.878 1.00 89.31 118 GLY A O 1
ATOM 879 N N . LEU A 1 119 ? -3.596 1.849 6.736 1.00 88.94 119 LEU A N 1
ATOM 880 C CA . LEU A 1 119 ? -4.926 2.229 6.238 1.00 88.94 119 LEU A CA 1
ATOM 881 C C . LEU A 1 119 ? -6.036 1.354 6.832 1.00 88.94 119 LEU A C 1
ATOM 883 O O . LEU A 1 119 ? -7.085 1.878 7.223 1.00 88.94 119 LEU A O 1
ATOM 887 N N . VAL A 1 120 ? -5.793 0.042 6.934 1.00 87.19 120 VAL A N 1
ATOM 888 C CA . VAL A 1 120 ? -6.707 -0.913 7.575 1.00 87.19 120 VAL A CA 1
ATOM 889 C C . 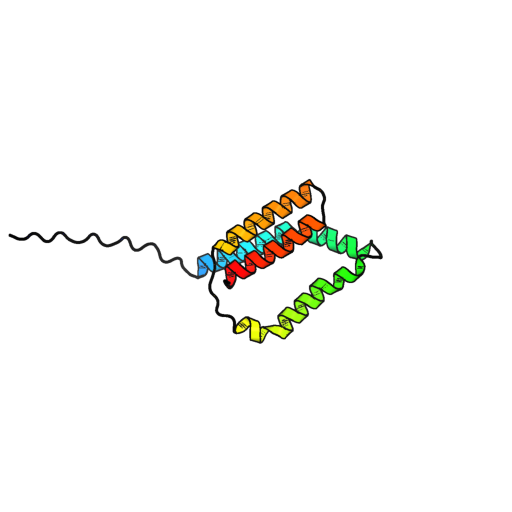VAL A 1 120 ? -6.862 -0.578 9.055 1.00 87.19 120 VAL A C 1
ATOM 891 O O . VAL A 1 120 ? -7.990 -0.421 9.515 1.00 87.19 120 VAL A O 1
ATOM 894 N N . LEU A 1 121 ? -5.760 -0.365 9.779 1.00 86.88 121 LEU A N 1
ATOM 895 C CA . LEU A 1 121 ? -5.776 0.005 11.197 1.00 86.88 121 LEU A CA 1
ATOM 896 C C . LEU A 1 121 ? -6.525 1.327 11.432 1.00 86.88 121 LEU A C 1
ATOM 898 O O . LEU A 1 121 ? -7.286 1.463 12.391 1.00 86.88 121 LEU A O 1
ATOM 902 N N . TRP A 1 122 ? -6.363 2.298 10.532 1.00 83.56 122 TRP A N 1
ATOM 903 C CA . TRP A 1 122 ? -7.064 3.577 10.624 1.00 83.56 122 TRP A CA 1
ATOM 904 C C . TRP A 1 122 ? -8.584 3.428 10.425 1.00 83.56 122 TRP A C 1
ATOM 906 O O . TRP A 1 122 ? -9.363 4.057 11.148 1.00 83.56 122 TRP A O 1
ATOM 916 N N . ALA A 1 123 ? -9.024 2.575 9.494 1.00 81.12 123 ALA A N 1
ATOM 917 C CA . ALA A 1 123 ? -10.446 2.331 9.233 1.00 81.12 123 ALA A CA 1
ATOM 918 C C . ALA A 1 123 ? -11.121 1.419 10.268 1.00 81.12 123 ALA A C 1
ATOM 920 O O . ALA A 1 123 ? -12.238 1.707 10.705 1.00 81.12 123 ALA A O 1
ATOM 921 N N . GLN A 1 124 ? -10.470 0.306 10.604 1.00 75.44 124 GLN A N 1
ATOM 922 C CA . GLN A 1 124 ? -11.062 -0.835 11.307 1.00 75.44 124 GLN A CA 1
ATOM 923 C C . GLN A 1 124 ? -10.624 -0.921 12.773 1.00 75.44 124 GLN A C 1
ATOM 925 O O . GLN A 1 124 ? -11.399 -1.415 13.581 1.00 75.44 124 GLN A O 1
ATOM 930 N N . GLY A 1 125 ? -9.459 -0.382 13.144 1.00 66.25 125 GLY A N 1
ATOM 931 C CA . GLY A 1 125 ? -8.876 -0.602 14.472 1.00 66.25 125 GLY A CA 1
ATOM 932 C C . GLY A 1 125 ? -8.061 -1.885 14.597 1.00 66.25 125 GLY A C 1
ATOM 933 O O . GLY A 1 125 ? -7.944 -2.609 13.609 1.00 66.25 125 GLY A O 1
ATOM 934 N N . PRO A 1 126 ? -7.438 -2.117 15.771 1.00 60.66 126 PRO A N 1
ATOM 935 C CA . PRO A 1 126 ? -6.765 -3.372 16.099 1.00 60.66 126 PRO A CA 1
ATOM 936 C C . PRO A 1 126 ? -7.755 -4.517 16.338 1.00 60.66 126 PRO A C 1
ATOM 938 O O . PRO A 1 126 ? -8.893 -4.231 16.782 1.00 60.66 126 PRO A O 1
#

pLDDT: mean 84.17, std 13.2, range [46.0, 95.5]

Solvent-accessible surface area (backbone atoms only — not comparable to full-atom values): 7095 Å² total; per-residue (Å²): 141,83,85,80,76,81,79,76,78,74,80,77,70,81,79,77,56,70,66,60,55,50,50,53,50,51,50,49,54,50,51,50,55,62,70,44,46,66,58,54,50,55,50,52,52,42,29,72,72,37,89,85,41,42,72,58,66,51,49,66,56,48,54,52,48,50,55,60,74,42,42,68,64,63,67,67,55,76,72,44,64,29,76,65,14,55,55,40,30,53,52,16,52,52,37,32,53,50,13,59,77,68,72,32,67,66,43,36,50,52,16,52,56,42,28,52,52,11,52,47,24,32,61,34,21,134

Secondary structure (DSSP, 8-state):
-----------------HHHHHHHHHHHHHHHHHHHHHHHHHHHHHHHH-TTTGGGGHHHHHHHHHHHHTHHHHHTS-----THHHHHHHHHHHHHHHHHHTT-HHHHHHHHHHHHHHHHHHHH--

Mean predicted aligned error: 9.3 Å

Sequence (126 aa):
MEQAAPVAAGEAAPARSPARTELLWLLAVLSVTIAYVPFLKDLVDRWRVDPYAGHGMFVPLYSGFLLWADRHRLAAVPRRRAPGGALVVLGALGVLAAGRSLSSIMLEGISLVVAVAGLVLWAQGP

Foldseek 3Di:
DDDDDDDPDPDPDDDPDPVVLVVVLVVLVVVLVVLCVVLVVVLVVCLVPPPVSVVVVVVVVVVVVVCVVCVVVVVPQAADADPVLVVQLVVLVVQCVVCVVVVNSVSVVVSNVSNVVSSCCRGRND

Radius of gyration: 21.54 Å; Cα contacts (8 Å, |Δi|>4): 87; chains: 1; bounding box: 43×50×71 Å